Protein AF-A0A4G1A5B7-F1 (afdb_monomer_lite)

Foldseek 3Di:
DDPLDKDKDKDADDPVVVVVVCVVVPCVQVQQADPVRIFIEIDSPDDVVLVVQVVCVVVVHWDWDFPPDPDTGIHTYHHDD

Secondary structure (DSSP, 8-state):
------EEEEEEPPHHHHHHHHHT-SSHHHHHS-TTSEEEEEE-S-HHHHHHHHHHHHTT--EEE--SSTT---EEE----

Organism: Streptococcus pneumoniae (NCBI:txid1313)

Radius of gyration: 13.18 Å; chains: 1; bounding box: 29×32×34 Å

Structure (mmCIF, N/CA/C/O backbone):
data_AF-A0A4G1A5B7-F1
#
_entry.id 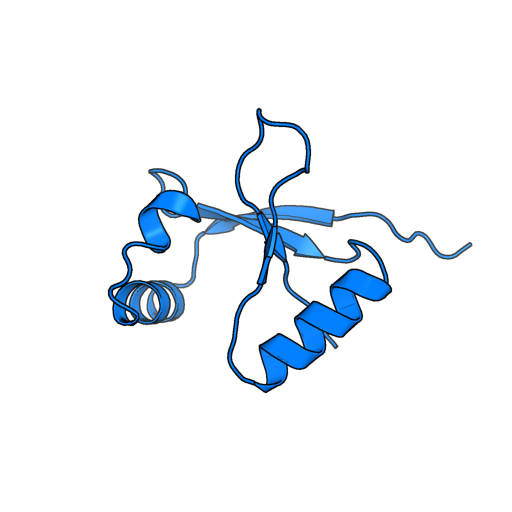  AF-A0A4G1A5B7-F1
#
loop_
_atom_site.group_PDB
_atom_site.id
_atom_site.type_symbol
_atom_site.label_atom_id
_atom_site.label_alt_id
_atom_site.label_comp_id
_atom_site.label_asym_id
_atom_site.label_entity_id
_atom_site.label_seq_id
_atom_site.pdbx_PDB_ins_code
_atom_site.Cartn_x
_atom_site.Cartn_y
_atom_site.Cartn_z
_atom_site.occupancy
_atom_site.B_iso_or_equiv
_atom_site.auth_seq_id
_atom_site.auth_comp_id
_atom_site.auth_asym_id
_atom_site.auth_atom_id
_atom_site.pdbx_PDB_model_num
ATOM 1 N N . MET A 1 1 ? 10.436 -18.627 -20.225 1.00 39.09 1 MET A N 1
ATOM 2 C CA . MET A 1 1 ? 10.496 -17.158 -20.291 1.00 39.09 1 MET A CA 1
ATOM 3 C C . MET A 1 1 ? 9.721 -16.674 -19.091 1.00 39.09 1 MET A C 1
ATOM 5 O O . MET A 1 1 ? 8.524 -16.918 -19.045 1.00 39.09 1 MET A O 1
ATOM 9 N N . ASP A 1 2 ? 10.411 -16.162 -18.077 1.00 50.69 2 ASP A N 1
ATOM 10 C CA . ASP A 1 2 ? 9.764 -15.655 -16.869 1.00 50.69 2 ASP A CA 1
ATOM 11 C C . ASP A 1 2 ? 9.061 -14.347 -17.213 1.00 50.69 2 ASP A C 1
ATOM 13 O O . ASP A 1 2 ? 9.683 -13.323 -17.490 1.00 50.69 2 ASP A O 1
ATOM 17 N N . GLU A 1 3 ? 7.741 -14.418 -17.285 1.00 54.47 3 GLU A N 1
ATOM 18 C CA . GLU A 1 3 ? 6.889 -13.261 -17.481 1.00 54.47 3 GLU A CA 1
ATOM 19 C C . GLU A 1 3 ? 6.760 -12.522 -16.139 1.00 54.47 3 GLU A C 1
ATOM 21 O O . GLU A 1 3 ? 5.834 -12.741 -15.346 1.00 54.47 3 GLU A O 1
ATOM 26 N N . ASP A 1 4 ? 7.725 -11.637 -15.880 1.00 60.25 4 ASP A N 1
ATOM 27 C CA . ASP A 1 4 ? 7.646 -10.547 -14.900 1.00 60.25 4 ASP A CA 1
ATOM 28 C C . ASP A 1 4 ? 6.585 -9.520 -15.349 1.00 60.25 4 ASP A C 1
ATOM 30 O O . ASP A 1 4 ? 6.863 -8.351 -15.623 1.00 60.25 4 ASP A O 1
ATOM 34 N N . ILE A 1 5 ? 5.337 -9.972 -15.500 1.00 67.75 5 ILE A N 1
ATOM 35 C CA . ILE A 1 5 ? 4.213 -9.106 -15.843 1.00 67.75 5 ILE A CA 1
ATOM 36 C C . ILE A 1 5 ? 3.807 -8.351 -14.585 1.00 67.75 5 ILE A C 1
ATOM 38 O O . ILE A 1 5 ? 3.260 -8.927 -13.642 1.00 67.75 5 ILE A O 1
ATOM 42 N N . LEU A 1 6 ? 4.028 -7.040 -14.619 1.00 76.62 6 LEU A N 1
ATOM 43 C CA . LEU A 1 6 ? 3.494 -6.089 -13.657 1.00 76.62 6 LEU A CA 1
ATOM 44 C C . LEU A 1 6 ? 1.965 -6.201 -13.607 1.00 76.62 6 LEU A C 1
ATOM 46 O O . LEU A 1 6 ? 1.281 -5.811 -14.557 1.00 76.62 6 LEU A O 1
ATOM 50 N N . LEU A 1 7 ? 1.419 -6.657 -12.480 1.00 80.75 7 LEU A N 1
ATOM 51 C CA . LEU A 1 7 ? -0.025 -6.673 -12.256 1.00 80.75 7 LEU A CA 1
ATOM 52 C C . LEU A 1 7 ? -0.402 -5.566 -11.278 1.00 80.75 7 LEU A C 1
ATOM 54 O O . LEU A 1 7 ? 0.092 -5.530 -10.155 1.00 80.75 7 LEU A O 1
ATOM 58 N N . GLY A 1 8 ? -1.299 -4.678 -11.709 1.00 85.44 8 GLY A N 1
ATOM 59 C CA . GLY A 1 8 ? -1.864 -3.617 -10.883 1.00 85.44 8 GLY A CA 1
ATOM 60 C C . GLY A 1 8 ? -3.388 -3.646 -10.915 1.00 85.44 8 GLY A C 1
ATOM 61 O O . GLY A 1 8 ? -3.974 -3.492 -11.985 1.00 85.44 8 GLY A O 1
ATOM 62 N N . CYS A 1 9 ? -4.036 -3.788 -9.760 1.00 87.12 9 CYS A N 1
ATOM 63 C CA . CYS A 1 9 ? -5.498 -3.781 -9.649 1.00 87.12 9 CYS A CA 1
ATOM 64 C C . CYS A 1 9 ? -5.966 -2.713 -8.662 1.00 87.12 9 CYS A C 1
ATOM 66 O O . CYS A 1 9 ? -5.343 -2.495 -7.625 1.00 87.12 9 CYS A O 1
ATOM 68 N N . ILE A 1 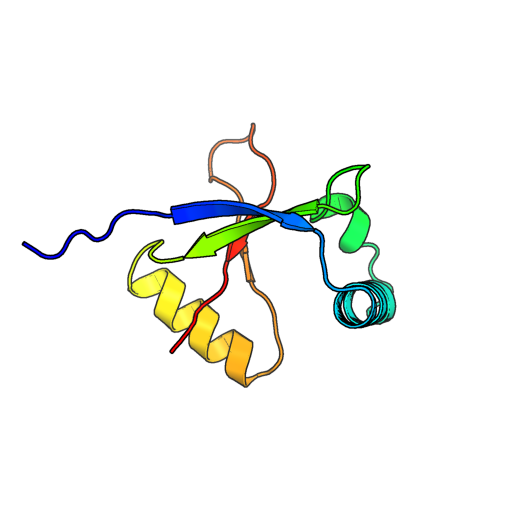10 ? -7.080 -2.050 -8.974 1.00 89.00 10 ILE A N 1
ATOM 69 C CA . ILE A 1 10 ? -7.742 -1.135 -8.040 1.00 89.00 10 ILE A CA 1
ATOM 70 C C . ILE A 1 10 ? -8.717 -1.961 -7.209 1.00 89.00 10 ILE A C 1
ATOM 72 O O . ILE A 1 10 ? -9.663 -2.520 -7.759 1.00 89.00 10 ILE A O 1
ATOM 76 N N . LEU A 1 11 ? -8.476 -2.051 -5.903 1.00 89.94 11 LEU A N 1
ATOM 77 C CA . LEU A 1 11 ? -9.283 -2.862 -4.993 1.00 89.94 11 LEU A CA 1
ATOM 78 C C . LEU A 1 11 ? -9.729 -2.039 -3.775 1.00 89.94 11 LEU A C 1
ATOM 80 O O . LEU A 1 11 ? -9.033 -1.097 -3.376 1.00 89.94 11 LEU A O 1
ATOM 84 N N . PRO A 1 12 ? -10.888 -2.373 -3.181 1.00 91.56 12 PRO A N 1
ATOM 85 C CA . PRO A 1 12 ? -11.292 -1.830 -1.893 1.00 91.56 12 PRO A CA 1
ATOM 86 C C . PRO A 1 12 ? -10.466 -2.443 -0.761 1.00 91.56 12 PRO A C 1
ATOM 88 O O . PRO A 1 12 ? -10.051 -3.603 -0.820 1.00 91.56 12 PRO A O 1
ATOM 91 N N . TRP A 1 13 ? -10.256 -1.665 0.295 1.00 90.12 13 TRP A N 1
ATOM 92 C CA . TRP A 1 13 ? -9.625 -2.161 1.513 1.00 90.12 13 TRP A CA 1
ATOM 93 C C . TRP A 1 13 ? -10.592 -3.013 2.331 1.00 90.12 13 TRP A C 1
ATOM 95 O O . TRP A 1 13 ? -11.801 -2.779 2.345 1.00 90.12 13 TRP A O 1
ATOM 105 N N . LYS A 1 14 ? -10.047 -3.977 3.080 1.00 91.25 14 LYS A N 1
ATOM 106 C CA . LYS A 1 14 ? -10.808 -4.602 4.168 1.00 91.25 14 LYS A CA 1
ATOM 107 C C . LYS A 1 14 ? -11.080 -3.554 5.259 1.00 91.25 14 LYS A C 1
ATOM 109 O O . LYS A 1 14 ? -10.148 -2.810 5.575 1.00 91.25 14 LYS A O 1
ATOM 114 N N . PRO A 1 15 ? -12.275 -3.530 5.880 1.00 89.81 15 PRO A N 1
ATOM 115 C CA . PRO A 1 15 ? -12.621 -2.536 6.901 1.00 89.81 15 PRO A CA 1
ATOM 116 C C . PRO A 1 15 ? -11.588 -2.469 8.033 1.00 89.81 15 PRO A C 1
ATOM 118 O O . PRO A 1 15 ? -11.036 -1.410 8.304 1.00 89.81 15 PRO A O 1
ATOM 121 N N . GLU A 1 16 ? -11.213 -3.625 8.585 1.00 92.44 16 GLU A N 1
ATOM 122 C CA . GLU A 1 16 ? -10.233 -3.739 9.676 1.00 92.44 16 GLU A CA 1
ATOM 123 C C . GLU A 1 16 ? -8.837 -3.222 9.287 1.00 92.44 16 GLU A C 1
ATOM 125 O O . GLU A 1 16 ? -8.108 -2.664 10.105 1.00 92.44 16 GLU A O 1
ATOM 130 N N . ALA A 1 17 ? -8.436 -3.414 8.026 1.00 88.38 17 ALA A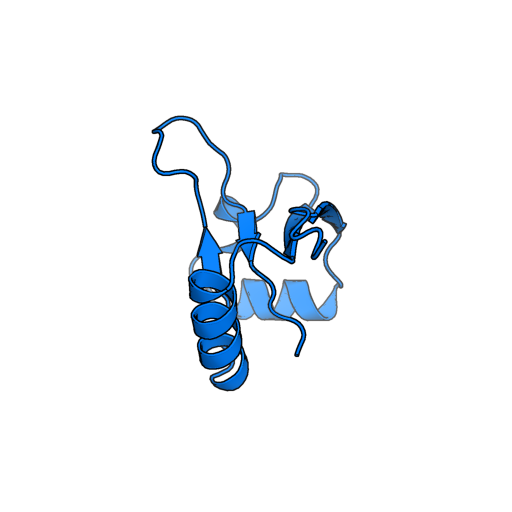 N 1
ATOM 131 C CA . ALA A 1 17 ? -7.151 -2.935 7.525 1.00 88.38 17 ALA A CA 1
ATOM 132 C C . ALA A 1 17 ? -7.168 -1.416 7.313 1.00 88.38 17 ALA A C 1
ATOM 134 O O . ALA A 1 17 ? -6.168 -0.747 7.567 1.00 88.38 17 ALA A O 1
ATOM 135 N N . PHE A 1 18 ? -8.307 -0.873 6.881 1.00 88.06 18 PHE A N 1
ATOM 136 C CA . PHE A 1 18 ? -8.486 0.561 6.698 1.00 88.06 18 PHE A CA 1
ATOM 137 C C . PHE A 1 18 ? -8.526 1.308 8.037 1.00 88.06 18 PHE A C 1
ATOM 139 O O . PHE A 1 18 ? -7.943 2.382 8.154 1.00 88.06 18 PHE A O 1
ATOM 146 N N . GLU A 1 19 ? -9.125 0.722 9.076 1.00 89.12 19 GLU A N 1
ATOM 147 C CA . GLU A 1 19 ? -9.058 1.286 10.430 1.00 89.12 19 GLU A CA 1
ATOM 148 C C . GLU A 1 19 ? -7.629 1.299 10.975 1.00 89.12 19 GLU A C 1
ATOM 150 O O . GLU A 1 19 ? -7.189 2.315 11.508 1.00 89.12 19 GLU A O 1
ATOM 155 N N . LYS A 1 20 ? -6.854 0.228 10.755 1.00 88.25 20 LYS A N 1
ATOM 156 C CA . LYS A 1 20 ? -5.420 0.212 11.089 1.00 88.25 20 LYS A CA 1
ATOM 157 C C . LYS A 1 20 ? -4.633 1.273 10.322 1.00 88.25 20 LYS A C 1
ATOM 159 O O . LYS A 1 20 ? -3.723 1.867 10.887 1.00 88.25 20 LYS A O 1
ATOM 164 N N . LEU A 1 21 ? -4.980 1.527 9.058 1.00 85.00 21 LEU A N 1
ATOM 165 C CA . LEU A 1 21 ? -4.349 2.576 8.258 1.00 85.00 21 LEU A CA 1
ATOM 166 C C . LEU A 1 21 ? -4.616 3.971 8.847 1.00 85.00 21 LEU A C 1
ATOM 168 O O . LEU A 1 21 ? -3.682 4.759 8.975 1.00 85.00 21 LEU A O 1
ATOM 172 N N . LYS A 1 22 ? -5.858 4.239 9.262 1.00 86.25 22 LYS A N 1
ATOM 173 C CA . LYS A 1 22 ? -6.246 5.495 9.923 1.00 86.25 22 LYS A CA 1
ATOM 174 C C . LYS A 1 22 ? -5.644 5.650 11.315 1.00 86.25 22 LYS A C 1
ATOM 176 O O . LYS A 1 22 ? -5.330 6.762 11.724 1.00 86.25 22 LYS A O 1
ATOM 181 N N . ALA A 1 23 ? -5.456 4.546 12.038 1.00 87.75 23 ALA A N 1
ATOM 182 C CA . ALA A 1 23 ? -4.900 4.553 1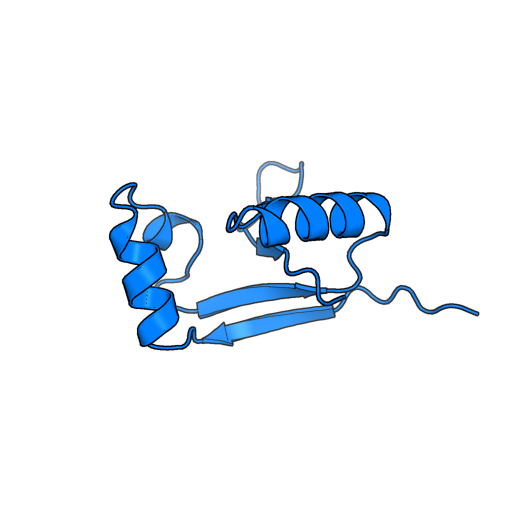3.389 1.00 87.75 23 ALA A CA 1
ATOM 183 C C . ALA A 1 23 ? -3.466 5.108 13.456 1.00 87.75 23 ALA A C 1
ATOM 185 O O . ALA A 1 23 ? -3.035 5.527 14.527 1.00 87.75 23 ALA A O 1
ATOM 186 N N . TYR A 1 24 ? -2.741 5.153 12.331 1.00 83.31 24 TYR A N 1
ATOM 187 C CA . TYR A 1 24 ? -1.450 5.838 12.263 1.00 83.31 24 TYR A CA 1
ATOM 188 C C . TYR A 1 24 ? -1.569 7.357 12.482 1.00 83.31 24 TYR A C 1
ATOM 190 O O . TYR A 1 24 ? -0.607 7.968 12.924 1.00 83.31 24 TYR A O 1
ATOM 198 N N . GLY A 1 25 ? -2.725 7.973 12.207 1.00 83.69 25 GLY A N 1
ATOM 199 C CA . GLY A 1 25 ? -2.996 9.383 12.520 1.00 83.69 25 GLY A CA 1
ATOM 200 C C . GLY A 1 25 ? -2.276 10.418 11.645 1.00 83.69 25 GLY A C 1
ATOM 201 O O . GLY A 1 25 ? -2.493 11.611 11.824 1.00 83.69 25 GLY A O 1
ATOM 202 N N . ASP A 1 26 ? -1.456 9.989 10.683 1.00 85.00 26 ASP A N 1
ATOM 203 C CA . ASP A 1 26 ? -0.647 10.882 9.836 1.00 85.00 26 ASP A CA 1
ATOM 204 C C . ASP A 1 26 ? -1.371 11.384 8.567 1.00 85.00 26 ASP A C 1
ATOM 206 O O . ASP A 1 26 ? -0.733 11.944 7.678 1.00 85.00 26 ASP A O 1
ATOM 210 N N . GLY A 1 27 ? -2.672 11.113 8.406 1.00 82.81 27 GLY A N 1
ATOM 211 C CA . GLY A 1 27 ? -3.443 11.515 7.215 1.00 82.81 27 GLY A CA 1
ATOM 212 C C . GLY A 1 27 ? -3.083 10.755 5.929 1.00 82.81 27 GLY A C 1
ATOM 213 O O . GLY A 1 27 ? -3.493 11.125 4.829 1.00 82.81 27 GLY A O 1
ATOM 214 N N . ARG A 1 28 ? -2.300 9.675 6.037 1.00 82.50 28 ARG A N 1
ATOM 215 C CA . ARG A 1 28 ? -1.838 8.872 4.892 1.00 82.50 28 ARG A CA 1
ATOM 216 C C . ARG A 1 28 ? -2.987 8.232 4.107 1.00 82.50 28 ARG A C 1
ATOM 218 O O . ARG A 1 28 ? -2.836 7.946 2.927 1.00 82.50 28 ARG A O 1
ATOM 225 N N . GLU A 1 29 ? -4.152 8.001 4.704 1.00 82.75 29 GLU A N 1
ATOM 226 C CA . GLU A 1 29 ? -5.296 7.505 3.936 1.00 82.75 29 GLU A CA 1
ATOM 227 C C . GLU A 1 29 ? -5.728 8.463 2.811 1.00 82.75 29 GLU A C 1
ATOM 229 O O . GLU A 1 29 ? -6.148 7.983 1.760 1.00 82.75 29 GLU A O 1
ATOM 234 N N . GLU A 1 30 ? -5.562 9.779 2.969 1.00 83.38 30 GLU A N 1
ATOM 235 C CA . GLU A 1 30 ? -5.985 10.774 1.971 1.00 83.38 30 GLU A CA 1
ATOM 236 C C . GLU A 1 30 ? -5.115 10.749 0.706 1.00 83.38 30 GLU A C 1
ATOM 238 O O . GLU A 1 30 ? -5.607 10.901 -0.409 1.00 83.38 30 GLU A O 1
ATOM 243 N N . LEU A 1 31 ? -3.813 10.510 0.865 1.00 82.06 31 LEU A N 1
ATOM 244 C CA . LEU A 1 31 ? -2.861 10.513 -0.247 1.00 82.06 31 LEU A CA 1
ATOM 245 C C . LEU A 1 31 ? -2.763 9.143 -0.945 1.00 82.06 31 LEU A C 1
ATOM 247 O O . LEU A 1 31 ? -2.408 9.062 -2.125 1.00 82.06 31 LEU A O 1
ATOM 251 N N . MET A 1 32 ? -3.061 8.058 -0.225 1.00 82.81 32 MET A N 1
ATOM 252 C CA . MET A 1 32 ? -2.843 6.678 -0.678 1.00 82.81 32 MET A CA 1
ATOM 253 C C . MET A 1 32 ? -4.143 5.966 -1.083 1.00 82.81 32 MET A C 1
ATOM 255 O O . MET A 1 32 ? -4.088 4.867 -1.653 1.00 82.81 32 MET A O 1
ATOM 259 N N . THR A 1 33 ? -5.306 6.563 -0.811 1.00 86.19 33 THR A N 1
ATOM 260 C CA . THR A 1 33 ? -6.616 6.054 -1.235 1.00 86.19 33 THR A CA 1
ATOM 261 C C . THR A 1 33 ? -7.372 7.098 -2.051 1.00 86.19 33 THR A C 1
ATOM 263 O O . THR A 1 33 ? -7.166 8.296 -1.910 1.00 86.19 33 THR A O 1
ATOM 266 N N . ASP A 1 34 ? -8.215 6.638 -2.971 1.00 85.31 34 ASP A N 1
ATOM 267 C CA . ASP A 1 34 ? -9.132 7.519 -3.697 1.00 85.31 34 ASP A CA 1
ATOM 268 C C . ASP A 1 34 ? -10.370 7.866 -2.847 1.00 85.31 34 ASP A C 1
ATOM 270 O O . ASP A 1 34 ? -10.636 7.204 -1.845 1.00 85.31 34 ASP A O 1
ATOM 274 N N . VAL A 1 35 ? -11.203 8.817 -3.293 1.00 83.81 35 VAL A N 1
ATOM 275 C CA . VAL A 1 35 ? -12.452 9.235 -2.609 1.00 83.81 35 VAL A CA 1
ATOM 276 C C . VAL A 1 35 ? -13.425 8.083 -2.315 1.00 83.81 35 VAL A C 1
ATOM 278 O O . VAL A 1 35 ? -14.303 8.197 -1.466 1.00 83.81 35 VAL A O 1
ATOM 281 N N . ARG A 1 36 ? -13.269 6.952 -3.014 1.00 85.56 36 ARG A N 1
ATOM 282 C CA . ARG A 1 36 ? -14.052 5.720 -2.835 1.00 85.56 36 ARG A CA 1
ATOM 283 C C . ARG A 1 36 ? -13.455 4.739 -1.814 1.00 85.56 36 ARG A C 1
ATOM 285 O O . ARG A 1 36 ? -13.996 3.648 -1.659 1.00 85.56 36 ARG A O 1
ATOM 292 N N . GLY A 1 37 ? -12.334 5.070 -1.170 1.00 85.19 37 GLY A N 1
ATOM 293 C CA . GLY A 1 37 ? -11.624 4.173 -0.249 1.00 85.19 37 GLY A CA 1
ATOM 294 C C . GLY A 1 37 ? -10.927 3.001 -0.950 1.00 85.19 37 GLY A C 1
ATOM 295 O O . GLY A 1 37 ? -10.812 1.910 -0.392 1.00 85.19 37 GLY A O 1
ATOM 296 N N . THR A 1 38 ? -10.494 3.196 -2.198 1.00 87.56 38 THR A N 1
ATOM 297 C CA . THR A 1 38 ? -9.813 2.174 -3.013 1.00 87.56 38 THR A CA 1
ATOM 298 C C . THR A 1 38 ? -8.373 2.572 -3.312 1.00 87.56 38 THR A C 1
ATOM 300 O O . THR A 1 38 ? -8.105 3.752 -3.539 1.00 87.56 38 THR A O 1
ATOM 303 N N . SER A 1 39 ? -7.472 1.593 -3.412 1.00 88.69 39 SER A N 1
ATOM 304 C CA . SER A 1 39 ? -6.066 1.808 -3.791 1.00 88.69 39 SER A CA 1
ATOM 305 C C . SER A 1 39 ? -5.657 0.905 -4.949 1.00 88.69 39 SER A C 1
ATOM 307 O O . SER A 1 39 ? -6.264 -0.140 -5.187 1.00 88.69 39 SER A O 1
ATOM 309 N N . CYS A 1 40 ? -4.621 1.314 -5.684 1.00 88.19 40 CYS A N 1
ATOM 310 C CA . CYS A 1 40 ? -3.990 0.479 -6.701 1.00 88.19 40 CYS A CA 1
ATOM 311 C C . CYS A 1 40 ? -2.918 -0.396 -6.042 1.00 88.19 40 CYS A C 1
ATOM 313 O O . CYS A 1 40 ? -1.896 0.121 -5.590 1.00 88.19 40 CYS A O 1
ATOM 315 N N . PHE A 1 41 ? -3.172 -1.700 -5.993 1.00 88.00 41 PHE A N 1
ATOM 316 C CA . PHE A 1 41 ? -2.277 -2.716 -5.453 1.00 88.00 41 PHE A CA 1
ATOM 317 C C . PHE A 1 41 ? -1.466 -3.336 -6.579 1.00 88.00 41 PHE A C 1
ATOM 319 O O . PHE A 1 41 ? -2.038 -3.713 -7.604 1.00 88.00 41 PHE A O 1
ATOM 326 N N . VAL A 1 42 ? -0.152 -3.432 -6.386 1.00 87.00 42 VAL A N 1
ATOM 327 C CA . VAL A 1 42 ? 0.781 -3.892 -7.416 1.00 87.00 42 VAL A CA 1
ATOM 328 C C . VAL A 1 42 ? 1.631 -5.056 -6.910 1.00 87.00 42 VAL A C 1
ATOM 330 O O . VAL A 1 42 ? 2.156 -4.986 -5.800 1.00 87.00 42 VAL A O 1
ATOM 333 N N . ILE A 1 43 ? 1.795 -6.082 -7.749 1.00 85.50 43 ILE A N 1
ATOM 334 C CA . ILE A 1 43 ? 2.696 -7.233 -7.556 1.00 85.50 43 ILE A CA 1
ATOM 335 C C . ILE A 1 43 ? 3.593 -7.416 -8.792 1.00 85.50 43 ILE A C 1
ATOM 337 O O . ILE A 1 43 ? 3.265 -6.882 -9.857 1.00 85.50 43 ILE A O 1
ATOM 341 N N . LYS A 1 44 ? 4.702 -8.165 -8.668 1.00 83.56 44 LYS A N 1
ATOM 342 C CA . LYS A 1 44 ? 5.672 -8.383 -9.760 1.00 83.56 44 LYS A CA 1
ATOM 343 C C . LYS A 1 44 ? 6.174 -7.071 -10.374 1.00 83.56 44 LYS A C 1
ATOM 345 O O . LYS A 1 44 ? 6.203 -6.890 -11.588 1.00 83.56 44 LYS A O 1
ATOM 350 N N . PHE A 1 45 ? 6.507 -6.103 -9.518 1.00 82.69 45 PHE A N 1
ATOM 351 C CA . PHE A 1 45 ? 6.972 -4.769 -9.926 1.00 82.69 45 PHE A CA 1
ATOM 352 C C . PHE A 1 45 ? 8.496 -4.648 -10.016 1.00 82.69 45 PHE A C 1
ATOM 354 O O . PHE A 1 45 ? 9.015 -3.551 -10.230 1.00 82.69 45 PHE A O 1
ATOM 361 N N . GLY A 1 46 ? 9.203 -5.770 -9.884 1.00 83.88 46 GLY A N 1
ATOM 362 C CA . GLY A 1 46 ? 10.637 -5.879 -10.077 1.00 83.88 46 GLY A CA 1
ATOM 363 C C . GLY A 1 46 ? 11.332 -6.354 -8.809 1.00 83.88 46 GLY A C 1
ATOM 364 O O . GLY A 1 46 ? 11.157 -5.787 -7.727 1.00 83.88 46 GLY A O 1
ATOM 365 N N . LYS A 1 47 ? 12.213 -7.343 -8.979 1.00 85.62 47 LYS A N 1
ATOM 366 C CA . LYS A 1 47 ? 12.905 -8.070 -7.906 1.00 85.62 47 LYS A CA 1
ATOM 367 C C . LYS A 1 47 ? 13.502 -7.180 -6.810 1.00 85.62 47 LYS A C 1
ATOM 369 O O . LYS A 1 47 ? 13.348 -7.482 -5.632 1.00 85.62 47 LYS A O 1
ATOM 374 N N . ALA A 1 48 ? 14.161 -6.079 -7.176 1.00 84.94 48 ALA A N 1
ATOM 375 C CA . ALA A 1 48 ? 14.775 -5.169 -6.204 1.00 84.94 48 ALA A CA 1
ATOM 376 C C . ALA A 1 48 ? 13.732 -4.464 -5.315 1.00 84.94 48 ALA A C 1
ATOM 378 O O . ALA A 1 48 ? 13.901 -4.377 -4.099 1.00 84.94 48 ALA A O 1
ATOM 379 N N . GLY A 1 49 ? 12.635 -3.991 -5.914 1.00 84.44 49 GLY A N 1
ATOM 380 C CA . GLY A 1 49 ? 11.542 -3.363 -5.177 1.00 84.44 49 GLY A CA 1
ATOM 381 C C . GLY A 1 49 ? 10.777 -4.372 -4.324 1.00 84.44 49 GLY A C 1
ATOM 382 O O . GLY A 1 49 ? 10.406 -4.065 -3.194 1.00 84.44 49 GLY A O 1
ATOM 383 N N . GLU A 1 50 ? 10.576 -5.584 -4.838 1.00 86.75 50 GLU A N 1
ATOM 384 C CA . GLU A 1 50 ? 9.871 -6.659 -4.136 1.00 86.75 50 GLU A CA 1
ATOM 385 C C . GLU A 1 50 ? 10.642 -7.159 -2.912 1.00 86.75 50 GLU A C 1
ATOM 387 O O . GLU A 1 50 ? 10.033 -7.389 -1.868 1.00 86.75 50 GLU A O 1
ATOM 392 N N . GLN A 1 51 ? 11.974 -7.248 -2.999 1.00 88.31 51 GLN A N 1
ATOM 393 C CA . GLN A 1 51 ? 12.841 -7.565 -1.859 1.00 88.31 51 GLN A CA 1
ATOM 394 C C . GLN A 1 51 ? 12.766 -6.492 -0.766 1.00 88.31 51 GLN A C 1
ATOM 396 O O . GLN A 1 51 ? 12.666 -6.817 0.417 1.00 88.31 51 GLN A O 1
ATOM 401 N N . LEU A 1 52 ? 12.774 -5.212 -1.152 1.00 87.62 52 LEU A N 1
ATOM 402 C CA . LEU A 1 52 ? 12.631 -4.108 -0.204 1.00 87.62 52 LEU A CA 1
ATOM 403 C C . LEU A 1 52 ? 11.246 -4.110 0.455 1.00 87.62 52 LEU A C 1
ATOM 405 O O . LEU A 1 52 ? 11.141 -3.983 1.674 1.00 87.62 52 LEU A O 1
ATOM 409 N N . ALA A 1 53 ? 10.191 -4.276 -0.345 1.00 87.88 53 ALA A N 1
ATOM 410 C CA . ALA A 1 53 ? 8.822 -4.333 0.144 1.00 87.88 53 ALA A CA 1
ATOM 411 C C . ALA A 1 53 ? 8.589 -5.545 1.056 1.00 87.88 53 ALA A C 1
ATOM 413 O O . ALA A 1 53 ? 7.911 -5.395 2.064 1.00 87.88 53 ALA A O 1
ATOM 414 N N . ALA A 1 54 ? 9.183 -6.706 0.756 1.00 88.50 54 ALA A N 1
ATOM 415 C CA . ALA A 1 54 ? 9.120 -7.886 1.619 1.00 88.50 54 ALA A CA 1
ATOM 416 C C . ALA A 1 54 ? 9.767 -7.616 2.981 1.00 88.50 54 ALA A C 1
ATOM 418 O O . ALA A 1 54 ? 9.130 -7.817 4.010 1.00 88.50 54 ALA A O 1
ATOM 419 N N . LYS A 1 55 ? 10.989 -7.071 2.993 1.00 90.56 55 LYS A N 1
ATOM 420 C CA . LYS A 1 55 ? 11.698 -6.763 4.240 1.00 90.56 55 LYS A CA 1
ATOM 421 C C . LYS A 1 55 ? 10.937 -5.754 5.103 1.00 90.56 55 LYS A C 1
ATOM 423 O O . LYS A 1 55 ? 10.799 -5.940 6.306 1.00 90.56 55 LYS A O 1
ATOM 428 N N . LEU A 1 56 ? 10.413 -4.691 4.489 1.00 88.56 56 LEU A N 1
ATOM 429 C CA . LEU A 1 56 ? 9.620 -3.691 5.206 1.00 88.56 56 LEU A CA 1
ATOM 430 C C . LEU A 1 56 ? 8.284 -4.261 5.693 1.00 88.56 56 LEU A C 1
ATOM 432 O O . LEU A 1 56 ? 7.842 -3.905 6.782 1.00 88.56 56 LEU A O 1
ATOM 436 N N . TRP A 1 57 ? 7.676 -5.174 4.935 1.00 87.81 57 TRP A N 1
ATOM 437 C CA . TRP A 1 57 ? 6.458 -5.863 5.345 1.00 87.81 57 TRP A CA 1
ATOM 438 C C . TRP A 1 57 ? 6.673 -6.752 6.574 1.00 87.81 57 TRP A C 1
ATOM 440 O O . TRP A 1 57 ? 5.840 -6.736 7.478 1.00 87.81 57 TRP A O 1
ATOM 450 N N . GLU A 1 58 ? 7.800 -7.465 6.659 1.00 89.25 58 GLU A N 1
ATOM 451 C CA . GLU A 1 58 ? 8.170 -8.239 7.856 1.00 89.25 58 GLU A CA 1
ATOM 452 C C . GLU A 1 58 ? 8.366 -7.349 9.094 1.00 89.25 58 GLU A C 1
ATOM 454 O O . GLU A 1 58 ? 8.030 -7.746 10.207 1.00 89.25 58 GLU A O 1
ATOM 459 N N . GLU A 1 59 ? 8.819 -6.107 8.907 1.00 90.00 59 GLU A N 1
ATOM 460 C CA . GLU A 1 59 ? 8.880 -5.087 9.964 1.00 90.00 59 GLU A CA 1
ATOM 461 C C . GLU A 1 59 ? 7.509 -4.445 10.282 1.00 90.00 59 GLU A C 1
ATOM 463 O O . GLU A 1 59 ? 7.431 -3.520 11.093 1.00 90.00 59 GLU A O 1
ATOM 468 N N . GLY A 1 60 ? 6.423 -4.885 9.636 1.00 85.62 60 GLY A N 1
ATOM 469 C CA . GLY A 1 60 ? 5.078 -4.326 9.803 1.00 85.62 60 GLY A CA 1
ATOM 470 C C . GLY A 1 60 ? 4.867 -2.973 9.115 1.00 85.62 60 GLY A C 1
ATOM 471 O O . GLY A 1 60 ? 3.950 -2.231 9.473 1.00 85.62 60 GLY A O 1
ATOM 472 N N . LYS A 1 61 ? 5.711 -2.623 8.138 1.00 86.69 61 LYS A N 1
ATOM 473 C CA . LYS A 1 61 ? 5.642 -1.371 7.372 1.00 86.69 61 LYS A CA 1
ATOM 474 C C . LYS A 1 61 ? 5.147 -1.624 5.950 1.00 86.69 61 LYS A C 1
ATOM 476 O O . LYS A 1 61 ? 5.396 -2.659 5.343 1.00 86.69 61 LYS A O 1
ATOM 481 N N . MET A 1 62 ? 4.462 -0.631 5.392 1.00 87.19 62 MET A N 1
ATOM 482 C CA . MET A 1 62 ? 3.985 -0.648 4.008 1.00 87.19 62 MET A CA 1
ATOM 483 C C . MET A 1 62 ? 4.822 0.279 3.131 1.00 87.19 62 MET A C 1
ATOM 485 O O . MET A 1 62 ? 5.270 1.330 3.591 1.00 87.19 62 MET A O 1
ATOM 489 N N . VAL A 1 63 ? 4.994 -0.093 1.860 1.00 87.69 63 VAL A N 1
ATOM 490 C CA . VAL A 1 63 ? 5.705 0.717 0.864 1.00 87.69 63 VAL A CA 1
ATOM 491 C C . VAL A 1 63 ? 4.709 1.325 -0.111 1.00 87.69 63 VAL A C 1
ATOM 493 O O . VAL A 1 63 ? 3.928 0.626 -0.758 1.00 87.69 63 VAL A O 1
ATOM 496 N N . TYR A 1 64 ? 4.786 2.643 -0.251 1.00 87.50 64 TYR A N 1
ATOM 497 C CA . TYR A 1 64 ? 4.041 3.401 -1.246 1.00 87.50 64 TYR A CA 1
ATOM 498 C C . TYR A 1 64 ? 5.005 3.855 -2.336 1.00 87.50 64 TYR A C 1
ATOM 500 O O . TYR A 1 64 ? 6.125 4.274 -2.048 1.00 87.50 64 TYR A O 1
ATOM 508 N N . ALA A 1 65 ? 4.575 3.776 -3.588 1.00 84.62 65 ALA A N 1
ATOM 509 C CA . ALA A 1 65 ? 5.374 4.171 -4.735 1.00 84.62 65 ALA A CA 1
ATOM 510 C C . ALA A 1 65 ? 4.587 5.136 -5.620 1.00 84.62 65 ALA A C 1
ATOM 512 O O . ALA A 1 65 ? 3.418 4.909 -5.920 1.00 84.62 65 ALA A O 1
ATOM 513 N N . SER A 1 66 ? 5.242 6.190 -6.092 1.00 79.31 66 SER A N 1
ATOM 514 C CA . SER A 1 66 ? 4.767 6.973 -7.232 1.00 79.31 66 SER A CA 1
ATOM 515 C C . SER A 1 66 ? 5.794 6.883 -8.354 1.00 79.31 66 SER A C 1
ATOM 517 O O . SER A 1 66 ? 6.958 6.556 -8.123 1.00 79.31 66 SER A O 1
ATOM 519 N N . SER A 1 67 ? 5.371 7.135 -9.590 1.00 69.25 67 SER A N 1
ATOM 520 C CA . SER A 1 67 ? 6.340 7.221 -10.681 1.00 69.25 67 SER A CA 1
ATOM 521 C C . SER A 1 67 ? 7.224 8.451 -10.480 1.00 69.25 67 SER A C 1
ATOM 523 O O . SER A 1 67 ? 6.707 9.502 -10.117 1.00 69.25 67 SER A O 1
ATOM 525 N N . ALA A 1 68 ? 8.503 8.364 -10.840 1.00 65.06 68 ALA A N 1
ATOM 526 C CA . ALA A 1 68 ? 9.431 9.498 -10.793 1.00 65.06 68 ALA A CA 1
ATOM 527 C C . ALA A 1 68 ? 9.061 10.667 -11.740 1.00 65.06 68 ALA A C 1
ATOM 529 O O . ALA A 1 68 ? 9.684 11.723 -11.686 1.00 65.06 68 ALA A O 1
ATOM 530 N N . SER A 1 69 ? 8.048 10.506 -12.604 1.00 49.44 69 SER A N 1
ATOM 531 C CA . SER A 1 69 ? 7.456 11.613 -13.367 1.00 49.44 69 SER A CA 1
ATOM 532 C C . SER A 1 69 ? 6.396 12.347 -12.534 1.00 49.44 69 SER A C 1
ATOM 534 O O . SER A 1 69 ? 5.512 11.696 -11.976 1.00 49.44 69 SER A O 1
ATOM 536 N N . MET A 1 70 ? 6.460 13.687 -12.491 1.00 33.3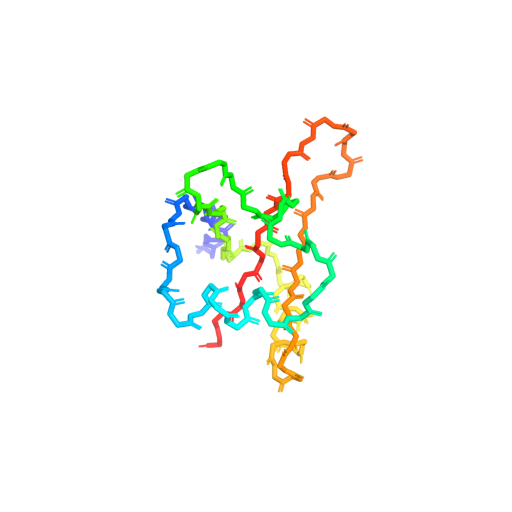8 70 MET A N 1
ATOM 537 C CA . MET A 1 70 ? 5.704 14.596 -11.598 1.00 33.38 70 MET A CA 1
ATOM 538 C C . MET A 1 70 ? 4.158 14.549 -11.686 1.00 33.38 70 MET A C 1
ATOM 540 O O . MET A 1 70 ? 3.487 15.385 -11.092 1.00 33.38 70 MET A O 1
ATOM 544 N N . THR A 1 71 ? 3.556 13.604 -12.411 1.00 42.88 71 THR A N 1
ATOM 545 C CA . THR A 1 71 ? 2.128 13.647 -12.784 1.00 42.88 71 THR A CA 1
ATOM 546 C C . THR A 1 71 ? 1.301 12.443 -12.314 1.00 42.88 71 THR A C 1
ATOM 548 O O . THR A 1 71 ? 0.171 12.286 -12.771 1.00 42.88 71 THR A O 1
ATOM 551 N N . LYS A 1 72 ? 1.815 11.542 -11.458 1.00 49.44 72 LYS A N 1
ATOM 552 C CA . LYS A 1 72 ? 1.135 10.252 -11.194 1.00 49.44 72 LYS A CA 1
ATOM 553 C C . LYS A 1 72 ? 0.724 9.990 -9.741 1.00 49.44 72 LYS A C 1
ATOM 555 O O . LYS A 1 72 ? 1.405 10.359 -8.790 1.00 49.44 72 LYS A O 1
ATOM 560 N N . ARG A 1 73 ? -0.413 9.286 -9.641 1.00 55.66 73 ARG A N 1
ATOM 561 C CA . ARG A 1 73 ? -1.068 8.746 -8.436 1.00 55.66 73 ARG A CA 1
ATOM 562 C C . ARG A 1 73 ? -0.151 7.772 -7.687 1.00 55.66 73 ARG A C 1
ATOM 564 O O . ARG A 1 73 ? 0.490 6.929 -8.320 1.00 55.66 73 ARG A O 1
ATOM 571 N N . LEU A 1 74 ? -0.155 7.861 -6.358 1.00 60.09 74 LEU A N 1
ATOM 572 C CA . LEU A 1 74 ? 0.503 6.911 -5.458 1.00 60.09 74 LEU A CA 1
ATOM 573 C C . LEU A 1 74 ? -0.127 5.513 -5.601 1.00 60.09 74 LEU A C 1
ATOM 575 O O . LEU A 1 74 ? -1.344 5.363 -5.720 1.00 60.09 74 LEU A O 1
ATOM 579 N N . LYS A 1 75 ? 0.717 4.483 -5.616 1.00 67.31 75 LYS 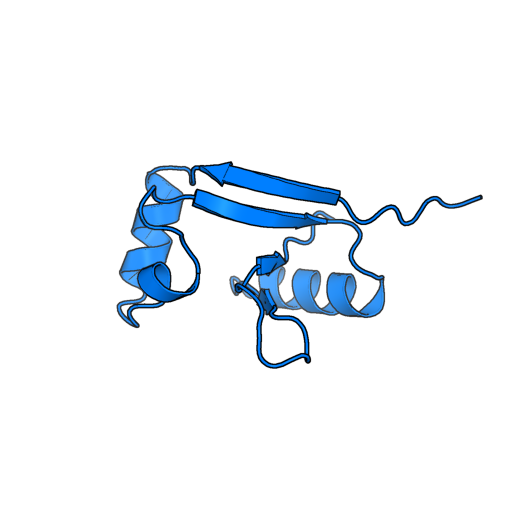A N 1
ATOM 580 C CA . LYS A 1 75 ? 0.368 3.060 -5.676 1.00 67.31 75 LYS A CA 1
ATOM 581 C C . LYS A 1 75 ? 0.890 2.364 -4.427 1.00 67.31 75 LYS A C 1
ATOM 583 O O . LYS A 1 75 ? 1.953 2.724 -3.921 1.00 67.31 75 LYS A O 1
ATOM 588 N N . LEU A 1 76 ? 0.173 1.349 -3.960 1.00 71.69 76 LEU A N 1
ATOM 589 C CA . LEU A 1 76 ? 0.642 0.500 -2.875 1.00 71.69 76 LEU A CA 1
ATOM 590 C C . LEU A 1 76 ? 1.372 -0.710 -3.459 1.00 71.69 76 LEU A C 1
ATOM 592 O O . LEU A 1 76 ? 0.800 -1.490 -4.225 1.00 71.69 76 LEU A O 1
ATOM 596 N N . ALA A 1 77 ? 2.637 -0.856 -3.082 1.00 71.00 77 ALA A N 1
ATOM 597 C CA . ALA A 1 77 ? 3.425 -2.029 -3.410 1.00 71.00 77 ALA A CA 1
ATOM 598 C C . ALA A 1 77 ? 3.191 -3.091 -2.333 1.00 71.00 77 ALA A C 1
ATOM 600 O O . ALA A 1 77 ? 3.423 -2.842 -1.149 1.00 71.00 77 ALA A O 1
ATOM 601 N N . MET A 1 78 ? 2.725 -4.272 -2.739 1.00 63.16 78 MET A N 1
ATOM 602 C CA . MET A 1 78 ? 2.590 -5.418 -1.843 1.00 63.16 78 MET A CA 1
ATOM 603 C C . MET A 1 78 ? 3.548 -6.509 -2.294 1.00 63.16 78 MET A C 1
ATOM 605 O O . MET A 1 78 ? 3.563 -6.868 -3.468 1.00 63.16 78 MET A O 1
ATOM 609 N N . SER A 1 79 ? 4.330 -7.050 -1.365 1.00 42.19 79 SER A N 1
ATOM 610 C CA . SER A 1 79 ? 5.129 -8.243 -1.626 1.00 42.19 79 SER A CA 1
ATOM 611 C C . SER A 1 79 ? 4.432 -9.435 -0.987 1.00 42.19 79 SER A C 1
ATOM 613 O O . SER A 1 79 ? 4.149 -9.423 0.212 1.00 42.19 79 SER A O 1
ATOM 615 N N . LYS A 1 80 ? 4.101 -10.439 -1.798 1.00 41.50 80 LYS A N 1
ATOM 616 C CA . LYS A 1 80 ? 3.699 -11.757 -1.314 1.00 41.50 80 LYS A CA 1
ATOM 617 C C . LYS A 1 80 ? 4.905 -12.666 -1.502 1.00 41.50 80 LYS A C 1
ATOM 619 O O . LYS A 1 80 ? 5.323 -12.862 -2.640 1.00 41.50 80 LYS A O 1
ATOM 624 N N . VAL A 1 81 ? 5.459 -13.144 -0.388 1.00 42.97 81 VAL A N 1
ATOM 625 C CA . VAL A 1 81 ? 6.410 -14.265 -0.385 1.00 42.97 81 VAL A CA 1
ATOM 626 C C . VAL A 1 81 ? 5.688 -15.517 -0.871 1.00 42.97 81 VAL A C 1
ATOM 628 O O . VAL A 1 81 ? 4.515 -15.705 -0.458 1.00 42.97 81 VAL A O 1
#

Sequence (81 aa):
MDEDILLGCILPWKPEAFEKLKAYGDGREELMTDVRGTSCFVIKFGKAGEQLAAKLWEEGKMVYASSASMTKRLKLAMSKV

pLDDT: mean 78.55, std 14.98, range [33.38, 92.44]